Protein AF-A0A0W0XYX7-F1 (afdb_monomer_lite)

pLDDT: mean 77.09, std 15.5, range [32.34, 92.25]

Foldseek 3Di:
DVVVVVVVVVVVVVPPPQPFAWAWEQFPVRDTDTDGQWDQDPNDIFGKWKWDDDPPDPDIDTDTRHQVVQVPDDVVQQPDDWIFIDGVPGTQQLFIWHWADDPVDPTIHIYTYCVPSNPQRPRQPPVRDDPPNPPPPDD

Structure (mmCIF, N/CA/C/O backbone):
data_AF-A0A0W0XYX7-F1
#
_entry.id   AF-A0A0W0XYX7-F1
#
loop_
_atom_site.group_PDB
_atom_site.id
_atom_site.type_symbol
_atom_site.label_atom_id
_atom_site.label_alt_id
_atom_site.label_comp_id
_atom_site.label_asym_id
_atom_site.label_entity_id
_atom_site.label_seq_id
_atom_site.pdbx_PDB_ins_code
_atom_site.Cartn_x
_atom_site.Cartn_y
_atom_site.Cartn_z
_atom_site.occupancy
_atom_site.B_iso_or_equiv
_atom_site.auth_seq_id
_atom_site.auth_comp_id
_atom_site.auth_asym_id
_atom_site.auth_atom_id
_atom_site.pdbx_PDB_model_num
ATOM 1 N N . MET A 1 1 ? -18.187 43.698 14.132 1.00 56.03 1 MET A N 1
ATOM 2 C CA . MET A 1 1 ? -18.764 42.413 13.665 1.00 56.03 1 MET A CA 1
ATOM 3 C C . MET A 1 1 ? -18.082 41.831 12.417 1.00 56.03 1 MET A C 1
ATOM 5 O O . MET A 1 1 ? -17.767 40.653 12.447 1.00 56.03 1 MET A O 1
ATOM 9 N N . LYS A 1 2 ? -17.746 42.607 11.368 1.00 55.03 2 LYS A N 1
ATOM 10 C CA . LYS A 1 2 ? -17.086 42.086 10.140 1.00 55.03 2 LYS A CA 1
ATOM 11 C C . LYS A 1 2 ? -15.726 41.379 10.335 1.00 55.03 2 LYS A C 1
ATOM 13 O O . LYS A 1 2 ? -15.426 40.455 9.595 1.00 55.03 2 LYS A O 1
ATOM 18 N N . ARG A 1 3 ? -14.908 41.776 11.322 1.00 56.88 3 ARG A N 1
ATOM 19 C CA . ARG A 1 3 ? -13.549 41.218 11.522 1.00 56.88 3 ARG A CA 1
ATOM 20 C C . ARG A 1 3 ? -13.519 39.805 12.127 1.00 56.88 3 ARG A C 1
ATOM 22 O O . ARG A 1 3 ? -12.585 39.065 11.856 1.00 56.88 3 ARG A O 1
ATOM 29 N N . ILE A 1 4 ? -14.545 39.417 12.890 1.00 61.31 4 ILE A N 1
ATOM 30 C CA . ILE A 1 4 ? -14.634 38.082 13.516 1.00 61.31 4 ILE A CA 1
ATOM 31 C C . ILE A 1 4 ? -14.942 37.015 12.457 1.00 61.31 4 ILE A C 1
ATOM 33 O O . ILE A 1 4 ? -14.367 35.933 12.476 1.00 61.31 4 ILE A O 1
ATOM 37 N N . PHE A 1 5 ? -15.784 37.358 11.477 1.00 58.81 5 PHE A N 1
ATOM 38 C CA . PHE A 1 5 ? -16.151 36.456 10.384 1.00 58.81 5 PHE A CA 1
ATOM 39 C C . PHE A 1 5 ? -14.948 36.061 9.517 1.00 58.81 5 PHE A C 1
ATOM 41 O O . PHE A 1 5 ? -14.826 34.908 9.122 1.00 58.81 5 PHE A O 1
ATOM 48 N N . VAL A 1 6 ? -14.022 36.995 9.276 1.00 64.25 6 VAL A N 1
ATOM 49 C CA . VAL A 1 6 ? -12.806 36.733 8.487 1.00 64.25 6 VAL A CA 1
ATOM 50 C C . VAL A 1 6 ? -11.886 35.738 9.201 1.00 64.25 6 VAL A C 1
ATOM 52 O O . VAL A 1 6 ? -11.350 34.840 8.563 1.00 64.25 6 VAL A O 1
ATOM 55 N N . PHE A 1 7 ? -11.755 35.836 10.527 1.00 58.03 7 PHE A N 1
ATOM 56 C CA . PHE A 1 7 ? -10.916 34.922 11.310 1.00 58.03 7 PHE A CA 1
ATOM 57 C C . PHE A 1 7 ? -11.454 33.484 11.313 1.00 58.03 7 PHE A C 1
ATOM 59 O O . PHE A 1 7 ? -10.682 32.534 11.204 1.00 58.03 7 PHE A O 1
ATOM 66 N N . ILE A 1 8 ? -12.779 33.323 11.377 1.00 63.84 8 ILE A N 1
ATOM 67 C CA . ILE A 1 8 ? -13.436 32.008 11.343 1.00 63.84 8 ILE A CA 1
ATOM 68 C C . ILE A 1 8 ? -13.254 31.343 9.968 1.00 63.84 8 ILE A C 1
ATOM 70 O O . ILE A 1 8 ? -12.924 30.161 9.902 1.00 63.84 8 ILE A O 1
ATOM 74 N N . VAL A 1 9 ? -13.392 32.097 8.871 1.00 62.22 9 VAL A N 1
ATOM 75 C CA . VAL A 1 9 ? -13.204 31.570 7.505 1.00 62.22 9 VAL A CA 1
ATOM 76 C C . VAL A 1 9 ? -11.744 31.172 7.243 1.00 62.22 9 VAL A C 1
ATOM 78 O O . VAL A 1 9 ? -11.496 30.135 6.630 1.00 62.22 9 VAL A O 1
ATOM 81 N N . VAL A 1 10 ? -10.772 31.934 7.756 1.00 62.72 10 VAL A N 1
ATOM 82 C CA . VAL A 1 10 ? -9.344 31.590 7.627 1.00 62.72 10 VAL A CA 1
ATOM 83 C C . VAL A 1 10 ? -9.000 30.328 8.425 1.00 62.72 10 VAL A C 1
ATOM 85 O O . VAL A 1 10 ? -8.321 29.451 7.895 1.00 62.72 10 VAL A O 1
ATOM 88 N N . LEU A 1 11 ? -9.533 30.162 9.640 1.00 60.41 11 LEU A N 1
ATOM 89 C CA . LEU A 1 11 ? -9.343 28.933 10.424 1.00 60.41 11 LEU A CA 1
ATOM 90 C C . LEU A 1 11 ? -9.980 27.695 9.763 1.00 60.41 11 LEU A C 1
ATOM 92 O O . LEU A 1 11 ? -9.419 26.605 9.848 1.00 60.41 11 LEU A O 1
ATOM 96 N N . LEU A 1 12 ? -11.105 27.856 9.058 1.00 58.12 12 LEU A N 1
ATOM 97 C CA . LEU A 1 12 ? -11.767 26.772 8.317 1.00 58.12 12 LEU A CA 1
ATOM 98 C C . LEU A 1 12 ? -11.031 26.376 7.025 1.00 58.12 12 LEU A C 1
ATOM 100 O O . LEU A 1 12 ? -11.082 25.213 6.628 1.00 58.12 12 LEU A O 1
ATOM 104 N N . SER A 1 13 ? -10.307 27.304 6.388 1.00 57.38 13 SER A N 1
ATOM 105 C CA . SER A 1 13 ? -9.528 27.012 5.170 1.00 57.38 13 SER A CA 1
ATOM 106 C C . SER A 1 13 ? -8.314 26.099 5.405 1.00 57.38 13 SER A C 1
ATOM 108 O O . SER A 1 13 ? -7.839 25.454 4.475 1.00 57.38 13 SER A O 1
ATOM 110 N N . GLY A 1 14 ? -7.847 25.976 6.653 1.00 51.72 14 GLY A N 1
ATOM 111 C CA . GLY A 1 14 ? -6.757 25.066 7.024 1.00 51.72 14 GLY A CA 1
ATOM 112 C C . GLY A 1 14 ? -7.157 23.588 7.117 1.00 51.72 14 GLY A C 1
ATOM 113 O O . GLY A 1 14 ? -6.286 22.737 7.279 1.00 51.72 14 GLY A O 1
ATOM 114 N N . ILE A 1 15 ? -8.453 23.261 7.032 1.00 53.56 15 ILE A N 1
ATOM 115 C CA . ILE A 1 15 ? -8.975 21.914 7.334 1.00 53.56 15 ILE A CA 1
ATOM 116 C C . ILE A 1 15 ? -9.140 21.050 6.066 1.00 53.56 15 ILE A C 1
ATOM 118 O O . ILE A 1 15 ? -9.385 19.850 6.159 1.00 53.56 15 ILE A O 1
ATOM 122 N N . THR A 1 16 ? -8.977 21.604 4.860 1.00 45.38 16 THR A N 1
ATOM 123 C CA . THR A 1 16 ? -9.350 20.895 3.617 1.00 45.38 16 THR A CA 1
ATOM 124 C C . THR A 1 16 ? -8.207 20.232 2.854 1.00 45.38 16 THR A C 1
ATOM 126 O O . THR A 1 16 ? -8.450 19.638 1.807 1.00 45.38 16 THR A O 1
ATOM 129 N N . HIS A 1 17 ? -6.980 20.228 3.375 1.00 43.06 17 HIS A N 1
ATOM 130 C CA . HIS A 1 17 ? -5.919 19.388 2.816 1.00 43.06 17 HIS A CA 1
ATOM 131 C C . HIS A 1 17 ? -5.841 18.067 3.577 1.00 43.06 17 HIS A C 1
ATOM 133 O O . HIS A 1 17 ? -4.925 17.818 4.360 1.00 43.06 17 HIS A O 1
ATOM 139 N N . ALA A 1 18 ? -6.828 17.200 3.338 1.00 47.28 18 ALA A N 1
ATOM 140 C CA . ALA A 1 18 ? -6.670 15.786 3.636 1.00 47.28 18 ALA A CA 1
ATOM 141 C C . ALA A 1 18 ? -5.480 15.285 2.806 1.00 47.28 18 ALA A C 1
ATOM 143 O O . ALA A 1 18 ? -5.592 15.135 1.592 1.00 47.28 18 ALA A O 1
ATOM 144 N N . GLN A 1 19 ? -4.321 15.099 3.445 1.00 52.62 19 GLN A N 1
ATOM 145 C CA . GLN A 1 19 ? -3.179 14.422 2.834 1.00 52.62 19 GLN A CA 1
ATOM 146 C C . GLN A 1 19 ? -3.683 13.089 2.278 1.00 52.62 19 GLN A C 1
ATOM 148 O O . GLN A 1 19 ? -4.039 12.191 3.048 1.00 52.62 19 GLN A O 1
ATOM 153 N N . GLN A 1 20 ? -3.761 12.991 0.950 1.00 60.44 20 GLN A N 1
ATOM 154 C CA . GLN A 1 20 ? -4.092 11.747 0.276 1.00 60.44 20 GLN A CA 1
ATOM 155 C C . GLN A 1 20 ? -3.022 10.731 0.659 1.00 60.44 20 GLN A C 1
ATOM 157 O O . GLN A 1 20 ? -1.817 10.990 0.590 1.00 60.44 20 GLN A O 1
ATOM 162 N N . PHE A 1 21 ? -3.479 9.612 1.212 1.00 70.88 21 PHE A N 1
ATOM 163 C CA . P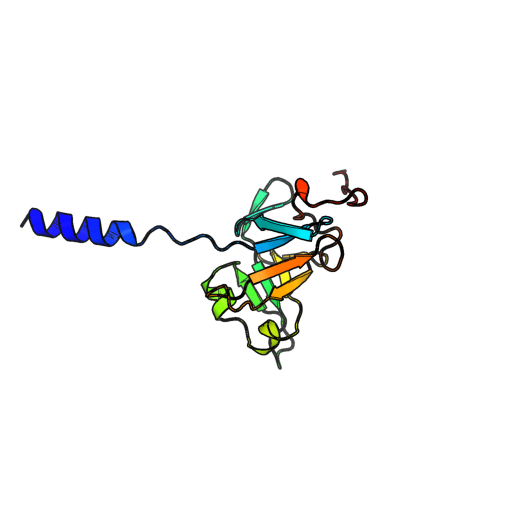HE A 1 21 ? -2.586 8.556 1.642 1.00 70.88 21 PHE A CA 1
ATOM 164 C C . PHE A 1 21 ? -2.072 7.820 0.406 1.00 70.88 21 PHE A C 1
ATOM 166 O O . PHE A 1 21 ? -2.850 7.529 -0.501 1.00 70.88 21 PHE A O 1
ATOM 173 N N . LYS A 1 22 ? -0.779 7.486 0.396 1.00 80.62 22 LYS A N 1
ATOM 174 C CA . LYS A 1 22 ? -0.139 6.808 -0.731 1.00 80.62 22 LYS A CA 1
ATOM 175 C C . LYS A 1 22 ? 0.183 5.359 -0.411 1.00 80.62 22 LYS A C 1
ATOM 177 O O . LYS A 1 22 ? 0.723 5.064 0.656 1.00 80.62 22 LYS A O 1
ATOM 182 N N . ILE A 1 23 ? -0.099 4.469 -1.352 1.00 87.62 23 ILE A N 1
ATOM 183 C CA . ILE A 1 23 ? 0.436 3.104 -1.338 1.00 87.62 23 ILE A CA 1
ATOM 184 C C . ILE A 1 23 ? 1.785 3.082 -2.047 1.00 87.62 23 ILE A C 1
ATOM 186 O O . ILE A 1 23 ? 2.026 3.881 -2.948 1.00 87.62 23 ILE A O 1
ATOM 190 N N . PHE A 1 24 ? 2.668 2.175 -1.640 1.00 89.94 24 PHE A N 1
ATOM 191 C CA . PHE A 1 24 ? 4.013 2.091 -2.193 1.00 89.94 24 PHE A CA 1
ATOM 192 C C . PHE A 1 24 ? 4.193 0.807 -2.990 1.00 89.94 24 PHE A C 1
ATOM 194 O O . PHE A 1 24 ? 3.769 -0.263 -2.558 1.00 89.94 24 PHE A O 1
ATOM 201 N N . TRP A 1 25 ? 4.888 0.910 -4.110 1.00 91.25 25 TRP A N 1
ATOM 202 C CA . TRP A 1 25 ? 5.307 -0.202 -4.943 1.00 91.25 25 TRP A CA 1
ATOM 203 C C . TRP A 1 25 ? 6.808 -0.333 -4.846 1.00 91.25 25 TRP A C 1
ATOM 205 O O . TRP A 1 25 ? 7.524 0.631 -5.084 1.00 91.25 25 TRP A O 1
ATOM 215 N N . ARG A 1 26 ? 7.288 -1.513 -4.471 1.00 92.25 26 ARG A N 1
ATOM 216 C CA . ARG A 1 26 ? 8.694 -1.863 -4.614 1.00 92.25 26 ARG A CA 1
ATOM 217 C C . ARG A 1 26 ? 8.894 -2.406 -6.020 1.00 92.25 26 ARG A C 1
ATOM 219 O O . ARG A 1 26 ? 8.330 -3.442 -6.369 1.00 92.25 26 ARG A O 1
ATOM 226 N N . CYS A 1 27 ? 9.661 -1.665 -6.798 1.00 89.31 27 CYS A N 1
ATOM 227 C CA . CYS A 1 27 ? 9.882 -1.902 -8.217 1.00 89.31 27 CYS A CA 1
ATOM 228 C C . CYS A 1 27 ? 11.039 -2.894 -8.413 1.00 89.31 27 CYS A C 1
ATOM 230 O O . CYS A 1 27 ? 11.716 -3.263 -7.447 1.00 89.31 27 CYS A O 1
ATOM 232 N N . ALA A 1 28 ? 11.248 -3.377 -9.641 1.00 84.19 28 ALA A N 1
ATOM 233 C CA . ALA A 1 28 ? 12.242 -4.423 -9.920 1.00 84.19 28 ALA A CA 1
ATOM 234 C C . ALA A 1 28 ? 13.687 -4.013 -9.556 1.00 84.19 28 ALA A C 1
ATOM 236 O O . ALA A 1 28 ? 14.468 -4.826 -9.068 1.00 84.19 28 ALA A O 1
ATOM 237 N N . ASP A 1 29 ? 14.017 -2.736 -9.724 1.00 85.19 29 ASP A N 1
ATOM 238 C CA . ASP A 1 29 ? 15.273 -2.083 -9.318 1.00 85.19 29 ASP A CA 1
ATOM 239 C C . ASP A 1 29 ? 15.289 -1.653 -7.833 1.00 85.19 29 ASP A C 1
ATOM 241 O O . ASP A 1 29 ? 16.196 -0.958 -7.377 1.00 85.19 29 ASP A O 1
ATOM 245 N N . THR A 1 30 ? 14.296 -2.093 -7.060 1.00 86.81 30 THR A N 1
ATOM 246 C CA . THR A 1 30 ? 14.117 -1.894 -5.616 1.00 86.81 30 THR A CA 1
ATOM 247 C C . THR A 1 30 ? 13.702 -0.497 -5.147 1.00 86.81 30 THR A C 1
ATOM 249 O O . THR A 1 30 ? 13.484 -0.331 -3.938 1.00 86.81 30 THR A O 1
ATOM 252 N N . HIS A 1 31 ? 13.517 0.485 -6.042 1.00 89.81 31 HIS A N 1
ATOM 253 C CA . HIS A 1 31 ? 12.983 1.788 -5.632 1.00 89.81 31 HIS A CA 1
ATOM 254 C C . HIS A 1 31 ? 11.526 1.675 -5.155 1.00 89.81 31 HIS A C 1
ATOM 256 O O . HIS A 1 31 ? 10.831 0.693 -5.430 1.00 89.81 31 HIS A O 1
ATOM 262 N N . LEU A 1 32 ? 11.084 2.669 -4.379 1.00 88.81 32 LEU A N 1
ATOM 263 C CA . LEU A 1 32 ? 9.704 2.771 -3.915 1.00 88.81 32 LEU A CA 1
ATOM 264 C C . LEU A 1 32 ? 8.962 3.836 -4.714 1.00 88.81 32 LEU A C 1
ATOM 266 O O . LEU A 1 32 ? 9.239 5.022 -4.547 1.00 88.81 32 LEU A O 1
ATOM 270 N N . GLU A 1 33 ? 7.983 3.408 -5.499 1.00 87.81 33 GLU A N 1
ATOM 271 C CA . GLU A 1 33 ? 7.079 4.290 -6.227 1.00 87.81 33 GLU A CA 1
ATOM 272 C C . GLU A 1 33 ? 5.788 4.479 -5.430 1.00 87.81 33 GLU A C 1
ATOM 274 O O . GLU A 1 33 ? 5.190 3.514 -4.953 1.00 87.81 33 GLU A O 1
ATOM 279 N N . ALA A 1 34 ? 5.352 5.722 -5.243 1.00 85.88 34 ALA A N 1
ATOM 280 C CA . ALA A 1 34 ? 4.158 6.031 -4.464 1.00 85.88 34 ALA A CA 1
ATOM 281 C C . ALA A 1 34 ? 2.975 6.343 -5.387 1.00 85.88 34 ALA A C 1
ATOM 283 O O . ALA A 1 34 ? 3.045 7.291 -6.166 1.00 85.88 34 ALA A O 1
ATOM 284 N N . ILE A 1 35 ? 1.870 5.609 -5.248 1.00 80.81 35 ILE A N 1
ATOM 285 C CA . ILE A 1 35 ? 0.617 5.885 -5.966 1.00 80.81 35 ILE A CA 1
ATOM 286 C C . ILE A 1 35 ? -0.420 6.450 -5.003 1.00 80.81 35 ILE A C 1
ATOM 288 O O . ILE A 1 35 ? -0.456 6.094 -3.823 1.00 80.81 35 ILE A O 1
ATOM 292 N N . GLU A 1 36 ? -1.272 7.323 -5.527 1.00 82.69 36 GLU A N 1
ATOM 293 C CA . GLU A 1 36 ? -2.435 7.846 -4.821 1.00 82.69 36 GLU A CA 1
ATOM 294 C C . GLU A 1 36 ? -3.429 6.734 -4.441 1.00 82.69 36 GLU A C 1
ATOM 296 O O . GLU A 1 36 ? -3.403 5.617 -4.960 1.00 82.69 36 GLU A O 1
ATOM 301 N N . SER A 1 37 ? -4.356 7.054 -3.538 1.00 80.94 37 SER A N 1
ATOM 302 C CA . SER A 1 37 ? -5.421 6.153 -3.071 1.00 80.94 37 SER A CA 1
ATOM 303 C C . SER A 1 37 ? -6.486 5.817 -4.129 1.00 80.94 37 SER A C 1
ATOM 305 O O . SER A 1 37 ? -7.507 5.212 -3.804 1.00 80.94 37 SER A O 1
ATOM 307 N N . GLN A 1 38 ? -6.276 6.228 -5.378 1.00 85.00 38 GLN A N 1
ATOM 308 C CA . GLN A 1 38 ? -7.133 5.958 -6.526 1.00 85.00 38 GLN A CA 1
ATOM 309 C C . GLN A 1 38 ? -6.268 5.469 -7.684 1.00 85.00 38 GLN A C 1
ATOM 311 O O . GLN A 1 38 ? -5.160 5.968 -7.885 1.00 85.00 38 GLN A O 1
ATOM 316 N N . ALA A 1 39 ? -6.786 4.534 -8.474 1.00 84.31 39 ALA A N 1
ATOM 317 C CA . ALA A 1 39 ? -6.117 4.079 -9.686 1.00 84.31 39 ALA A CA 1
ATOM 318 C C . ALA A 1 39 ? -7.111 3.884 -10.830 1.00 84.31 39 ALA A C 1
ATOM 320 O O . ALA A 1 39 ? -8.299 3.644 -10.609 1.00 84.31 39 ALA A O 1
ATOM 321 N N . SER A 1 40 ? -6.617 4.006 -12.061 1.00 83.12 40 SER A N 1
ATOM 322 C CA . SER A 1 40 ? -7.399 3.670 -13.247 1.00 83.12 40 SER A CA 1
ATOM 323 C C . SER A 1 40 ? -7.351 2.162 -13.466 1.00 83.12 40 SER A C 1
ATOM 325 O O . SER A 1 40 ? -6.273 1.610 -13.674 1.00 83.12 40 SER A O 1
ATOM 327 N N . LEU A 1 41 ? -8.511 1.512 -13.423 1.00 81.94 41 LEU A N 1
ATOM 328 C CA . LEU A 1 41 ? -8.683 0.102 -13.760 1.00 81.94 41 LEU A CA 1
ATOM 329 C C . LEU A 1 41 ? -9.696 0.026 -14.906 1.00 81.94 41 LEU A C 1
ATOM 331 O O . LEU A 1 41 ? -10.783 0.596 -14.796 1.00 81.94 41 LEU A O 1
ATOM 335 N N . ASN A 1 42 ? -9.334 -0.616 -16.020 1.00 81.88 42 ASN A N 1
ATOM 336 C CA . ASN A 1 42 ? -10.176 -0.723 -17.223 1.00 81.88 42 ASN A CA 1
ATOM 337 C C . ASN A 1 42 ? -10.713 0.643 -17.707 1.00 81.88 42 ASN A C 1
ATOM 339 O O . ASN A 1 42 ? -11.893 0.802 -18.012 1.00 81.88 42 ASN A O 1
ATOM 343 N N . GLY A 1 43 ? -9.855 1.672 -17.693 1.00 81.50 43 GLY A N 1
ATOM 344 C CA . GLY A 1 43 ? -10.202 3.035 -18.116 1.00 81.50 43 GLY A CA 1
ATOM 345 C C . GLY A 1 43 ? -11.035 3.846 -17.114 1.00 81.50 43 GLY A C 1
ATOM 346 O O . GLY A 1 43 ? -11.381 4.992 -17.406 1.00 81.50 43 GLY A O 1
ATOM 347 N N . LYS A 1 44 ? -11.342 3.299 -15.931 1.00 84.81 44 LYS A N 1
ATOM 348 C CA . LYS A 1 44 ? -12.140 3.971 -14.901 1.00 84.81 44 LYS A CA 1
ATOM 349 C C . LYS A 1 44 ? -11.318 4.256 -13.648 1.00 84.81 44 LYS A C 1
ATOM 351 O O . LYS A 1 44 ? -10.796 3.343 -13.010 1.00 84.81 44 LYS A O 1
ATOM 356 N N . LEU A 1 45 ? -11.285 5.526 -13.241 1.00 87.31 45 LEU A N 1
ATOM 357 C CA . LEU A 1 45 ? -10.712 5.926 -11.958 1.00 87.31 45 LEU A CA 1
ATOM 358 C C . LEU A 1 45 ? -11.558 5.354 -10.812 1.00 87.31 45 LEU A C 1
ATOM 360 O O . LEU A 1 45 ? -12.757 5.628 -10.721 1.00 87.31 45 LEU A O 1
ATOM 364 N N . SER A 1 46 ? -10.929 4.551 -9.960 1.00 88.06 46 SER A N 1
ATOM 365 C CA . SER A 1 46 ? -11.580 3.827 -8.869 1.00 88.06 46 SER A CA 1
ATOM 366 C C . SER A 1 46 ? -10.836 4.041 -7.556 1.00 88.06 46 SER A C 1
ATOM 368 O O . SER A 1 46 ? -9.605 4.068 -7.527 1.00 88.06 46 SER A O 1
ATOM 370 N N . ASP A 1 47 ? -11.591 4.165 -6.464 1.00 89.81 47 ASP A N 1
ATOM 371 C CA . ASP A 1 47 ? -11.031 4.203 -5.114 1.00 89.81 47 ASP A CA 1
ATOM 372 C C . ASP A 1 47 ? -10.433 2.845 -4.750 1.00 89.81 47 ASP A C 1
ATOM 374 O O . ASP A 1 47 ? -11.074 1.803 -4.932 1.00 89.81 47 ASP A O 1
ATOM 378 N N . LEU A 1 48 ? -9.222 2.868 -4.198 1.00 90.19 48 LEU A N 1
ATOM 379 C CA . LEU A 1 48 ? -8.531 1.669 -3.751 1.00 90.19 48 LEU A CA 1
ATOM 380 C C . LEU A 1 48 ? -8.955 1.288 -2.336 1.00 90.19 48 LEU A C 1
ATOM 382 O O . LEU A 1 48 ? -9.147 2.138 -1.462 1.00 90.19 48 LEU A O 1
ATOM 386 N N . TYR A 1 49 ? -9.049 -0.015 -2.105 1.00 92.06 49 TYR A N 1
ATOM 387 C CA . TYR A 1 49 ? -9.374 -0.615 -0.818 1.00 92.06 49 TYR A CA 1
ATOM 388 C C . TYR A 1 49 ? -8.269 -1.584 -0.405 1.00 92.06 49 TYR A C 1
ATOM 390 O O . TYR A 1 49 ? -7.704 -2.287 -1.242 1.00 92.06 49 TYR A O 1
ATOM 398 N N . ILE A 1 50 ? -7.978 -1.631 0.893 1.00 90.62 50 ILE A N 1
ATOM 399 C CA . ILE A 1 50 ? -7.178 -2.685 1.511 1.00 90.62 50 ILE A CA 1
ATOM 400 C C . ILE A 1 50 ? -8.109 -3.757 2.069 1.00 90.62 50 ILE A C 1
ATOM 402 O O . ILE A 1 50 ? -9.089 -3.468 2.761 1.00 90.62 50 ILE A O 1
ATOM 406 N N . ASN A 1 51 ? -7.772 -5.002 1.762 1.00 90.81 51 ASN A N 1
ATOM 407 C CA . ASN A 1 51 ? -8.509 -6.184 2.168 1.00 90.81 51 ASN A CA 1
ATOM 408 C C . ASN A 1 51 ? -7.627 -7.042 3.060 1.00 90.81 51 ASN A C 1
ATOM 410 O O . ASN A 1 51 ? -6.493 -7.354 2.697 1.00 90.81 51 ASN A O 1
ATOM 414 N N . TYR A 1 52 ? -8.136 -7.426 4.223 1.00 87.69 52 TYR A N 1
ATOM 415 C CA . TYR A 1 52 ? -7.392 -8.245 5.176 1.00 87.69 52 TYR A CA 1
ATOM 416 C C . TYR A 1 52 ? -8.341 -9.108 6.005 1.00 87.69 52 TYR A C 1
ATOM 418 O O . TYR A 1 52 ? -9.488 -8.735 6.248 1.00 87.69 52 TYR A O 1
ATOM 426 N N . ALA A 1 53 ? -7.857 -10.258 6.464 1.00 84.38 53 ALA A N 1
ATOM 427 C CA . ALA A 1 53 ? -8.567 -11.081 7.435 1.00 84.38 53 ALA A CA 1
ATOM 428 C C . ALA A 1 53 ? -8.159 -10.635 8.851 1.00 84.38 53 ALA A C 1
ATOM 430 O O . ALA A 1 53 ? -6.983 -10.756 9.206 1.00 84.38 53 ALA A O 1
ATOM 431 N N . PRO A 1 54 ? -9.070 -10.071 9.666 1.00 78.50 54 PRO A N 1
ATOM 432 C CA . PRO A 1 54 ? -8.750 -9.754 11.047 1.00 78.50 54 PRO A CA 1
ATOM 433 C C . PRO A 1 54 ? -8.643 -11.046 11.882 1.00 78.50 54 PRO A C 1
ATOM 435 O O . PRO A 1 54 ? -9.296 -12.048 11.571 1.00 78.50 54 PRO A O 1
ATOM 438 N N . PRO A 1 55 ? -7.859 -11.035 12.971 1.00 77.25 55 PRO A N 1
ATOM 439 C CA . PRO A 1 55 ? -7.705 -12.196 13.843 1.00 77.25 55 PRO A CA 1
ATOM 440 C C . PRO A 1 55 ? -9.045 -12.672 14.398 1.00 77.25 55 PRO A C 1
ATOM 442 O O . PRO A 1 55 ? -9.862 -11.871 14.848 1.00 77.25 55 PRO A O 1
ATOM 445 N N . GLY A 1 56 ? -9.265 -13.987 14.391 1.00 75.88 56 GLY A N 1
ATOM 446 C CA . GLY A 1 56 ? -10.462 -14.599 14.974 1.00 75.88 56 GLY A CA 1
ATOM 447 C C . GLY A 1 56 ? -11.754 -14.411 14.170 1.00 75.88 56 GLY A C 1
ATOM 448 O O . GLY A 1 56 ? -12.792 -14.920 14.590 1.00 75.88 56 GLY A O 1
ATOM 449 N N . ASN A 1 57 ? -11.717 -13.741 13.014 1.00 71.56 57 ASN A N 1
ATOM 450 C CA . ASN A 1 57 ? -12.865 -13.619 12.118 1.00 71.56 57 ASN A CA 1
ATOM 451 C C . ASN A 1 57 ? -12.726 -14.569 10.919 1.00 71.56 57 ASN A C 1
ATOM 453 O O . ASN A 1 57 ? -11.631 -14.786 10.406 1.00 71.56 57 ASN A O 1
ATOM 457 N N . LYS A 1 58 ? -13.853 -15.114 10.451 1.00 71.75 58 LYS A N 1
ATOM 458 C CA . LYS A 1 58 ? -13.924 -15.912 9.215 1.00 71.75 58 LYS A CA 1
ATOM 459 C C . LYS A 1 58 ? -14.157 -15.056 7.962 1.00 71.75 58 LYS A C 1
ATOM 461 O O . LYS A 1 58 ? -14.109 -15.585 6.857 1.00 71.75 58 LYS A O 1
ATOM 466 N N . GLY A 1 59 ? -14.454 -13.767 8.130 1.00 78.19 59 GLY A N 1
ATOM 467 C CA . GLY A 1 59 ? -14.682 -12.816 7.045 1.00 78.19 59 GLY A CA 1
ATOM 468 C C . GLY A 1 59 ? -13.480 -11.912 6.779 1.00 78.19 59 GLY A C 1
ATOM 469 O O . GLY A 1 59 ? -12.634 -11.703 7.645 1.00 78.19 59 GLY A O 1
ATOM 470 N N . PHE A 1 60 ? -13.442 -11.342 5.577 1.00 82.00 60 PHE A N 1
ATOM 471 C CA . PHE A 1 60 ? -12.484 -10.306 5.204 1.00 82.00 60 PHE A CA 1
ATOM 472 C C . PHE A 1 60 ? -13.063 -8.923 5.489 1.00 82.00 60 PHE A C 1
ATOM 474 O O . PHE A 1 60 ? -14.237 -8.657 5.223 1.00 82.00 60 PHE A O 1
ATOM 481 N N . ASN A 1 61 ? -12.216 -8.033 5.991 1.00 87.50 61 ASN A N 1
ATOM 482 C CA . ASN A 1 61 ? -12.519 -6.619 6.110 1.00 87.50 61 ASN A CA 1
ATOM 483 C C . ASN A 1 61 ? -12.096 -5.888 4.841 1.00 87.50 61 ASN A C 1
ATOM 485 O O . ASN A 1 61 ? -11.019 -6.144 4.308 1.00 87.50 61 ASN A O 1
ATOM 489 N N . PHE A 1 62 ? -12.924 -4.932 4.430 1.00 88.12 62 PHE A N 1
ATOM 490 C CA . PHE A 1 62 ? -12.660 -4.010 3.333 1.00 88.12 62 PHE A CA 1
ATOM 491 C C . PHE A 1 62 ? -12.599 -2.603 3.911 1.00 88.12 62 PHE A C 1
ATOM 493 O O . PHE A 1 62 ? -13.583 -2.130 4.488 1.00 88.12 62 PHE A O 1
ATOM 500 N N . SER A 1 63 ? -11.480 -1.908 3.748 1.00 89.06 63 SER A N 1
ATOM 501 C CA . SER A 1 63 ? -11.385 -0.501 4.136 1.00 89.06 63 SER A CA 1
ATOM 502 C C . SER A 1 63 ? -10.754 0.337 3.029 1.00 89.06 63 SER A C 1
ATOM 504 O O . SER A 1 63 ? -9.875 -0.149 2.320 1.00 89.06 63 SER A O 1
ATOM 506 N N . PRO A 1 64 ? -11.210 1.585 2.825 1.00 89.50 64 PRO A N 1
ATOM 507 C CA . PRO A 1 64 ? -10.617 2.457 1.820 1.00 89.50 64 PRO A CA 1
ATOM 508 C C . PRO A 1 64 ? -9.151 2.739 2.163 1.00 89.50 64 PRO A C 1
ATOM 510 O O . PRO A 1 64 ? -8.790 2.862 3.337 1.00 89.50 64 PRO A O 1
ATOM 513 N N . VAL A 1 65 ? -8.301 2.891 1.149 1.00 87.56 65 VAL A N 1
ATOM 514 C CA . VAL A 1 65 ? -6.914 3.330 1.336 1.00 87.56 65 VAL A CA 1
ATOM 515 C C . VAL A 1 65 ? -6.929 4.749 1.902 1.00 87.56 65 VAL A C 1
ATOM 517 O O . VAL A 1 65 ? -7.168 5.731 1.205 1.00 87.56 65 VAL A O 1
ATOM 520 N N . SER A 1 66 ? -6.692 4.858 3.205 1.00 85.19 66 SER A N 1
ATOM 521 C CA . SER A 1 66 ? -6.663 6.126 3.919 1.00 85.19 66 SER A CA 1
ATOM 522 C C . SER A 1 66 ? -5.747 6.032 5.132 1.00 85.19 66 SER A C 1
ATOM 524 O O . SER A 1 66 ? -5.512 4.950 5.678 1.00 85.19 66 SER A O 1
ATOM 526 N N . LYS A 1 67 ? -5.274 7.187 5.614 1.00 80.50 67 LYS A N 1
ATOM 527 C CA . LYS A 1 67 ? -4.489 7.259 6.853 1.00 80.50 67 LYS A CA 1
ATOM 528 C C . LYS A 1 67 ? -5.240 6.633 8.032 1.00 80.50 67 LYS A C 1
ATOM 530 O O . LYS A 1 67 ? -4.642 5.900 8.811 1.00 80.50 67 LYS A O 1
ATOM 535 N N . LYS A 1 68 ? -6.546 6.904 8.142 1.00 84.44 68 LYS A N 1
ATOM 536 C CA . LYS A 1 68 ? -7.403 6.368 9.207 1.00 84.44 68 LYS A CA 1
ATOM 537 C C . LYS A 1 68 ? -7.412 4.839 9.181 1.00 84.44 68 LYS A C 1
ATOM 539 O O . LYS A 1 68 ? -7.081 4.212 10.180 1.00 84.44 68 LYS A O 1
ATOM 544 N N . SER A 1 69 ? -7.697 4.255 8.020 1.00 85.06 69 SER A N 1
ATOM 545 C CA . SER A 1 69 ? -7.812 2.803 7.854 1.00 85.06 69 SER A CA 1
ATOM 546 C C . SER A 1 69 ? -6.522 2.044 8.163 1.00 85.06 69 SER A C 1
ATOM 548 O O . SER A 1 69 ? -6.590 0.886 8.555 1.00 85.06 69 SER A O 1
ATOM 550 N N . LEU A 1 70 ? -5.362 2.688 8.017 1.00 81.12 70 LEU A N 1
ATOM 551 C CA . LEU A 1 70 ? -4.065 2.087 8.330 1.00 81.12 70 LEU A CA 1
ATOM 552 C C . LEU A 1 70 ? -3.671 2.177 9.796 1.00 81.12 70 LEU A C 1
ATOM 554 O O . LEU A 1 70 ? -3.075 1.241 10.322 1.00 81.12 70 LEU A O 1
ATOM 558 N N . VAL A 1 71 ? -4.014 3.281 10.458 1.00 83.12 71 VAL A N 1
ATOM 559 C CA . VAL A 1 71 ? -3.845 3.411 11.913 1.00 83.12 71 VAL A CA 1
ATOM 560 C C . VAL A 1 71 ? -4.768 2.437 12.652 1.00 83.12 71 VAL A C 1
ATOM 562 O O . VAL A 1 71 ? -4.409 1.935 13.711 1.00 83.12 71 VAL A O 1
ATOM 565 N N . GLU A 1 72 ? -5.933 2.143 12.074 1.00 86.06 72 GLU A N 1
ATOM 566 C CA . GLU A 1 72 ? -6.933 1.221 12.621 1.00 86.06 72 GLU A CA 1
ATOM 567 C C . GLU A 1 72 ? -6.698 -0.251 12.230 1.00 86.06 72 GLU A C 1
ATOM 569 O O . GLU A 1 72 ? -7.516 -1.106 12.576 1.00 86.06 72 GLU A O 1
ATOM 574 N N . LEU A 1 73 ? -5.605 -0.581 11.524 1.00 86.31 73 LEU A N 1
ATOM 575 C CA . LEU A 1 73 ? -5.297 -1.980 11.220 1.00 86.31 73 LEU A CA 1
ATOM 576 C C . LEU A 1 73 ? -5.058 -2.785 12.510 1.00 86.31 73 LEU A C 1
ATOM 578 O O . LEU A 1 73 ? -4.341 -2.317 13.400 1.00 86.31 73 LEU A O 1
ATOM 582 N N . PRO A 1 74 ? -5.580 -4.024 12.602 1.00 85.69 74 PRO A N 1
ATOM 583 C CA . PRO A 1 74 ? -5.258 -4.918 13.709 1.00 85.69 74 PRO A CA 1
ATOM 584 C C . PRO A 1 74 ? -3.745 -5.125 13.821 1.00 85.69 74 PRO A C 1
ATOM 586 O O . PRO A 1 74 ? -3.047 -5.252 12.809 1.00 85.69 74 PRO A O 1
ATOM 589 N N . LYS A 1 75 ? -3.224 -5.193 15.050 1.00 83.19 75 LYS A N 1
ATOM 590 C CA . LYS A 1 75 ? -1.776 -5.294 15.311 1.00 83.19 75 LYS A CA 1
ATOM 591 C C . LYS A 1 75 ? -1.149 -6.513 14.642 1.00 83.19 75 LYS A C 1
ATOM 593 O O . LYS A 1 75 ? -0.002 -6.458 14.212 1.00 83.19 75 LYS A O 1
ATOM 598 N N . GLU A 1 76 ? -1.905 -7.589 14.535 1.00 81.38 76 GLU A N 1
ATOM 599 C CA . GLU A 1 76 ? -1.529 -8.852 13.916 1.00 81.38 76 GLU A CA 1
ATOM 600 C C . GLU A 1 76 ? -1.353 -8.694 12.402 1.00 81.38 76 GLU A C 1
ATOM 602 O O . GLU A 1 76 ? -0.464 -9.301 11.815 1.00 81.38 76 GLU A O 1
ATOM 607 N N . VAL A 1 77 ? -2.156 -7.831 11.768 1.00 81.25 77 VAL A N 1
ATOM 608 C CA . VAL A 1 77 ? -1.993 -7.493 10.348 1.00 81.25 77 VAL A CA 1
ATOM 609 C C . VAL A 1 77 ? -0.733 -6.660 10.137 1.00 81.25 77 VAL A C 1
ATOM 611 O O . VAL A 1 77 ? 0.007 -6.887 9.185 1.00 81.25 77 VAL A O 1
ATOM 614 N N . VAL A 1 78 ? -0.445 -5.746 11.064 1.00 79.81 78 VAL A N 1
ATOM 615 C CA . VAL A 1 78 ? 0.755 -4.898 11.026 1.00 79.81 78 VAL A CA 1
ATOM 616 C C . VAL A 1 78 ? 2.057 -5.702 11.192 1.00 79.81 78 VAL A C 1
ATOM 618 O O . VAL A 1 78 ? 3.076 -5.311 10.631 1.00 79.81 78 VAL A O 1
ATOM 621 N N . HIS A 1 79 ? 2.036 -6.820 11.928 1.00 71.44 79 HIS A N 1
ATOM 622 C CA . HIS A 1 79 ? 3.236 -7.578 12.322 1.00 71.44 79 HIS A CA 1
ATOM 623 C C . HIS A 1 79 ? 3.349 -8.977 11.695 1.00 71.44 79 HIS A C 1
ATOM 625 O O . HIS A 1 79 ? 3.921 -9.873 12.314 1.00 71.44 79 HIS A O 1
ATOM 631 N N . GLY A 1 80 ? 2.851 -9.186 10.474 1.00 63.41 80 GLY A N 1
ATOM 632 C CA . GLY A 1 80 ? 3.168 -10.429 9.758 1.00 63.41 80 GLY A CA 1
ATOM 633 C C . GLY A 1 80 ? 2.159 -10.928 8.738 1.00 63.41 80 GLY A C 1
ATOM 634 O O . GLY A 1 80 ? 2.456 -11.922 8.080 1.00 63.41 80 GLY A O 1
ATOM 635 N N . ASN A 1 81 ? 1.005 -10.275 8.565 1.00 72.50 81 ASN A N 1
ATOM 636 C CA . ASN A 1 81 ? 0.045 -10.713 7.554 1.00 72.50 81 ASN A CA 1
ATOM 637 C C . ASN A 1 81 ? 0.138 -9.904 6.262 1.00 72.50 81 ASN A C 1
ATOM 639 O O . ASN A 1 81 ? 0.498 -8.725 6.234 1.00 72.50 81 ASN A O 1
ATOM 643 N N . TYR A 1 82 ? -0.261 -10.571 5.186 1.00 84.56 82 TYR A N 1
ATOM 644 C CA . TYR A 1 82 ? -0.509 -9.946 3.903 1.00 84.56 82 TYR A CA 1
ATOM 645 C C . TYR A 1 82 ? -1.872 -9.250 3.885 1.00 84.56 82 TYR A C 1
ATOM 647 O O . TYR A 1 82 ? -2.825 -9.673 4.544 1.00 84.56 82 TYR A O 1
ATOM 655 N N . LEU A 1 83 ? -1.962 -8.198 3.082 1.00 90.44 83 LEU A N 1
ATOM 656 C CA . LEU A 1 83 ? -3.217 -7.573 2.675 1.00 90.44 83 LEU A CA 1
ATOM 657 C C . LEU A 1 83 ? -3.329 -7.630 1.154 1.00 90.44 83 LEU A C 1
ATOM 659 O O . LEU A 1 83 ? -2.325 -7.774 0.460 1.00 90.44 83 LEU A O 1
ATOM 663 N N . MET A 1 84 ? -4.536 -7.482 0.627 1.00 91.75 84 MET A N 1
ATOM 664 C CA . MET A 1 84 ? -4.785 -7.428 -0.813 1.00 91.75 84 MET A CA 1
ATOM 665 C C . MET A 1 84 ? -5.351 -6.067 -1.197 1.00 91.75 84 MET A C 1
ATOM 667 O O . MET A 1 84 ? -6.230 -5.546 -0.505 1.00 91.75 84 MET A O 1
ATOM 671 N N . LEU A 1 85 ? -4.888 -5.498 -2.309 1.00 91.75 85 LEU A N 1
ATOM 672 C CA . LEU A 1 85 ? -5.594 -4.378 -2.925 1.00 91.75 85 LEU A CA 1
ATOM 673 C C . LEU A 1 85 ? -6.888 -4.855 -3.561 1.00 91.75 85 LEU A C 1
ATOM 675 O O . LEU A 1 85 ? -7.036 -5.994 -4.000 1.00 91.75 85 LEU A O 1
ATOM 679 N N . GLY A 1 86 ? -7.830 -3.938 -3.621 1.00 90.56 86 GLY A N 1
ATOM 680 C CA . GLY A 1 86 ? -9.070 -4.119 -4.334 1.00 90.56 86 GLY A CA 1
ATOM 681 C C . GLY A 1 86 ? -9.649 -2.784 -4.742 1.00 90.56 86 GLY A C 1
ATOM 682 O O . GLY A 1 86 ? -9.125 -1.717 -4.406 1.00 90.56 86 GLY A O 1
ATOM 683 N N . ILE A 1 87 ? -10.779 -2.874 -5.415 1.00 89.81 87 ILE A N 1
ATOM 684 C CA . ILE A 1 87 ? -11.722 -1.772 -5.556 1.00 89.81 87 ILE A CA 1
ATOM 685 C C . ILE A 1 87 ? -12.971 -2.118 -4.744 1.00 89.81 87 ILE A C 1
ATOM 687 O O . ILE A 1 87 ? -13.088 -3.200 -4.164 1.00 89.81 87 ILE A O 1
ATOM 691 N N . LYS A 1 88 ? -13.916 -1.186 -4.645 1.00 83.25 88 LYS A N 1
ATOM 692 C CA . LYS A 1 88 ? -15.130 -1.401 -3.853 1.00 83.25 88 LYS A CA 1
ATOM 693 C C . LYS A 1 88 ? -15.879 -2.662 -4.315 1.00 83.25 88 LYS A C 1
ATOM 695 O O . LYS A 1 88 ? -16.479 -2.662 -5.383 1.00 83.25 88 LYS A O 1
ATOM 700 N N . GLY A 1 89 ? -15.896 -3.691 -3.466 1.00 78.12 89 GLY A N 1
ATOM 701 C CA . GLY A 1 89 ? -16.606 -4.951 -3.713 1.00 78.12 89 GLY A CA 1
ATOM 702 C C . GLY A 1 89 ? -15.842 -5.988 -4.543 1.00 78.12 89 GLY A C 1
ATOM 703 O O . GLY A 1 89 ? -16.398 -7.051 -4.795 1.00 78.12 89 GLY A O 1
ATOM 704 N N . GLU A 1 90 ? -14.590 -5.725 -4.930 1.00 86.31 90 GLU A N 1
ATOM 705 C CA . GLU A 1 90 ? -13.793 -6.630 -5.766 1.00 86.31 90 GLU A CA 1
ATOM 706 C C . GLU A 1 90 ? -12.348 -6.730 -5.265 1.00 86.31 90 GLU A C 1
ATOM 708 O O . GLU A 1 90 ? -11.713 -5.726 -4.929 1.00 86.31 90 GLU A O 1
ATOM 713 N N . TRP A 1 91 ? -11.821 -7.954 -5.216 1.00 87.50 91 TRP A N 1
ATOM 714 C CA . TRP A 1 91 ? -10.433 -8.220 -4.841 1.00 87.50 91 TRP A CA 1
ATOM 715 C C . TRP A 1 91 ? -9.556 -8.356 -6.065 1.00 87.50 91 TRP A C 1
ATOM 717 O O . TRP A 1 91 ? -9.869 -9.105 -6.987 1.00 87.50 91 TRP 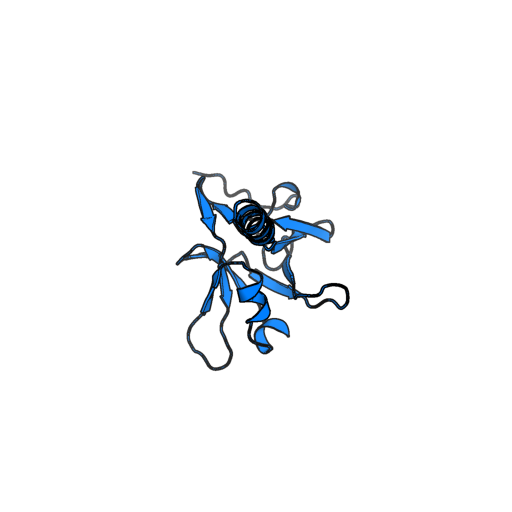A O 1
ATOM 727 N N . LEU A 1 92 ? -8.391 -7.725 -6.005 1.00 90.06 92 LEU A N 1
ATOM 728 C CA . LEU A 1 92 ? -7.338 -7.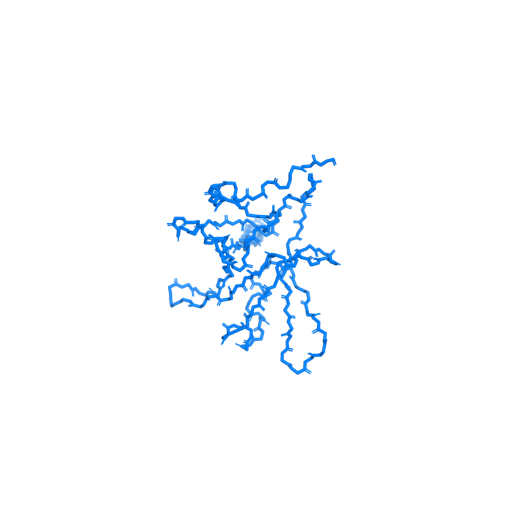956 -6.973 1.00 90.06 92 LEU A CA 1
ATOM 729 C C . LEU A 1 92 ? -6.376 -8.986 -6.374 1.00 90.06 92 LEU A C 1
ATOM 731 O O . LEU A 1 92 ? -5.439 -8.654 -5.648 1.00 90.06 92 LEU A O 1
ATOM 735 N N . MET A 1 93 ? -6.658 -10.264 -6.637 1.00 87.31 93 MET A N 1
ATOM 736 C CA . MET A 1 93 ? -5.998 -11.420 -6.004 1.00 87.31 93 MET A CA 1
ATOM 737 C C . MET A 1 93 ? -4.475 -11.468 -6.207 1.00 87.31 93 MET A C 1
ATOM 739 O O . MET A 1 93 ? -3.760 -12.072 -5.415 1.00 87.31 93 MET A O 1
ATOM 743 N N . ASN A 1 94 ? -3.980 -10.833 -7.266 1.00 89.38 94 ASN A N 1
ATOM 744 C CA . ASN A 1 94 ? -2.565 -10.713 -7.615 1.00 89.38 94 ASN A CA 1
ATOM 745 C C . ASN A 1 94 ? -1.909 -9.430 -7.076 1.00 89.38 94 ASN A C 1
ATOM 747 O O . ASN A 1 94 ? -0.738 -9.187 -7.345 1.00 89.38 94 ASN A O 1
ATOM 751 N N . CYS A 1 95 ? -2.630 -8.603 -6.319 1.00 91.50 95 CYS A N 1
ATOM 752 C CA . CYS A 1 95 ? -2.128 -7.360 -5.740 1.00 91.50 95 CYS A CA 1
ATOM 753 C C . CYS A 1 95 ? -1.922 -7.521 -4.230 1.00 91.50 95 CYS A C 1
ATOM 755 O O . CYS A 1 95 ? -2.553 -6.835 -3.419 1.00 91.50 95 CYS A O 1
ATOM 757 N N . VAL A 1 96 ? -1.059 -8.463 -3.845 1.00 91.88 96 VAL A N 1
ATOM 758 C CA . VAL A 1 96 ? -0.769 -8.760 -2.439 1.00 91.88 96 VAL A CA 1
ATOM 759 C C . VAL A 1 96 ? 0.333 -7.833 -1.931 1.00 91.88 96 VAL A C 1
ATOM 761 O O . VAL A 1 96 ? 1.394 -7.706 -2.537 1.00 91.88 96 VAL A O 1
ATOM 764 N N . GLY A 1 97 ? 0.086 -7.178 -0.803 1.00 91.50 97 GLY A N 1
ATOM 765 C CA . GLY A 1 97 ? 1.002 -6.251 -0.153 1.00 91.50 97 GLY A CA 1
ATOM 766 C C . GLY A 1 97 ? 1.284 -6.637 1.288 1.00 91.50 97 GLY A C 1
A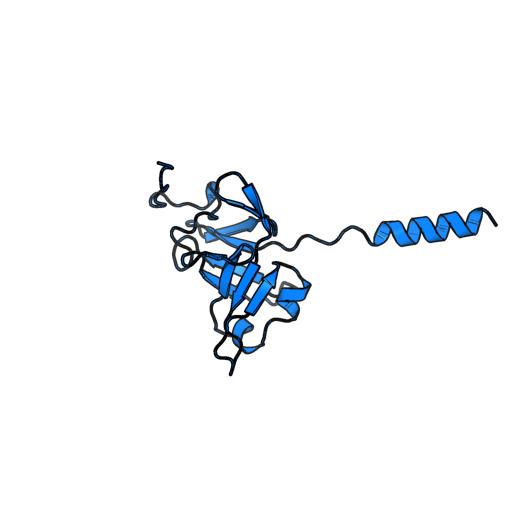TOM 767 O O . GLY A 1 97 ? 0.663 -7.533 1.859 1.00 91.50 97 GLY A O 1
ATOM 768 N N . GLN A 1 98 ? 2.236 -5.932 1.879 1.00 90.56 98 GLN A N 1
ATOM 769 C CA . GLN A 1 98 ? 2.642 -6.099 3.268 1.00 90.56 98 GLN A CA 1
ATOM 770 C C . GLN A 1 98 ? 2.666 -4.748 3.974 1.00 90.56 98 GLN A C 1
ATOM 772 O O . GLN A 1 98 ? 3.003 -3.717 3.379 1.00 90.56 98 GLN A O 1
ATOM 777 N N . VAL A 1 99 ? 2.326 -4.759 5.257 1.00 88.62 99 VAL A N 1
ATOM 778 C CA . VAL A 1 99 ? 2.482 -3.585 6.110 1.00 88.62 99 VAL A CA 1
ATOM 779 C C . VAL A 1 99 ? 3.939 -3.499 6.552 1.00 88.62 99 VAL A C 1
ATOM 781 O O . VAL A 1 99 ? 4.500 -4.454 7.078 1.00 88.62 99 VAL A O 1
ATOM 784 N N . VAL A 1 100 ? 4.566 -2.350 6.326 1.00 86.50 100 VAL A N 1
ATOM 785 C CA . VAL A 1 100 ? 5.945 -2.067 6.724 1.00 86.50 100 VAL A CA 1
ATOM 786 C C . VAL A 1 100 ? 5.931 -0.951 7.755 1.00 86.50 100 VAL A C 1
ATOM 788 O O . VAL A 1 100 ? 5.553 0.189 7.465 1.00 86.50 100 VAL A O 1
ATOM 791 N N . VAL A 1 101 ? 6.376 -1.280 8.963 1.00 82.56 101 VAL A N 1
ATOM 792 C CA . VAL A 1 101 ? 6.616 -0.314 10.035 1.00 82.56 101 VAL A CA 1
ATOM 793 C C . VAL A 1 101 ? 8.064 0.153 9.940 1.00 82.56 101 VAL A C 1
ATOM 795 O O . VAL A 1 101 ? 8.980 -0.655 9.806 1.00 82.56 101 VAL A O 1
ATOM 798 N N . SER A 1 102 ? 8.285 1.463 9.983 1.00 76.12 102 SER A N 1
ATOM 799 C CA . SER A 1 102 ? 9.623 2.052 9.959 1.00 76.12 102 SER A CA 1
ATOM 800 C C . SER A 1 102 ? 9.720 3.122 11.040 1.00 76.12 102 SER A C 1
ATOM 802 O O . SER A 1 102 ? 8.802 3.935 11.144 1.00 76.12 102 SER A O 1
ATOM 804 N N . PRO A 1 103 ? 10.830 3.186 11.796 1.00 75.38 103 PRO A N 1
ATOM 805 C CA . PRO A 1 103 ? 11.030 4.226 12.806 1.00 75.38 103 PRO A CA 1
ATOM 806 C C . PRO A 1 103 ? 11.081 5.640 12.203 1.00 75.38 103 PRO A C 1
ATOM 808 O O . PRO A 1 103 ? 10.859 6.615 12.911 1.00 75.38 103 PRO A O 1
ATOM 811 N N . ASN A 1 104 ? 11.325 5.757 10.893 1.00 75.19 104 ASN A N 1
ATOM 812 C CA . ASN A 1 104 ? 11.440 7.037 10.192 1.00 75.19 104 ASN A CA 1
ATOM 813 C C . ASN A 1 104 ? 10.086 7.620 9.753 1.00 75.19 104 ASN A C 1
ATOM 815 O O . ASN A 1 104 ? 10.048 8.716 9.197 1.00 75.19 104 ASN A O 1
ATOM 819 N N . TYR A 1 105 ? 8.979 6.895 9.944 1.00 67.56 105 TYR A N 1
ATOM 820 C CA . TYR A 1 105 ? 7.649 7.325 9.516 1.00 67.56 105 TYR A CA 1
ATOM 821 C C . TYR A 1 105 ? 6.660 7.255 10.676 1.00 67.56 105 TYR A C 1
ATOM 823 O O . TYR A 1 105 ? 6.584 6.264 11.391 1.00 67.56 105 TYR A O 1
ATOM 831 N N . HIS A 1 106 ? 5.846 8.302 10.823 1.00 71.12 106 HIS A N 1
ATOM 832 C CA . HIS A 1 106 ? 4.828 8.385 11.876 1.00 71.12 106 HIS A CA 1
ATOM 833 C C . HIS A 1 106 ? 3.680 7.376 11.721 1.00 71.12 106 HIS A C 1
ATOM 835 O O . HIS A 1 106 ? 2.884 7.212 12.640 1.00 71.12 106 HIS A O 1
ATOM 841 N N . TYR A 1 107 ? 3.549 6.745 10.555 1.00 74.69 107 TYR A N 1
ATOM 842 C CA . TYR A 1 107 ? 2.488 5.797 10.242 1.00 74.69 107 TYR A CA 1
ATOM 843 C C . TYR A 1 107 ? 3.048 4.610 9.451 1.00 74.69 107 TYR A C 1
ATOM 845 O O . TYR A 1 107 ? 4.018 4.778 8.701 1.00 74.69 107 TYR A O 1
ATOM 853 N N . PRO A 1 108 ? 2.446 3.415 9.600 1.00 80.12 108 PRO A N 1
ATOM 854 C CA . PRO A 1 108 ? 2.816 2.261 8.798 1.00 80.12 108 PRO A CA 1
ATOM 855 C C . PRO A 1 108 ? 2.586 2.544 7.313 1.00 80.12 108 PRO A C 1
ATOM 857 O O . PRO A 1 108 ? 1.667 3.271 6.923 1.00 80.12 108 PRO A O 1
ATOM 860 N N . LYS A 1 109 ? 3.431 1.946 6.478 1.00 85.44 109 LYS A N 1
ATOM 861 C CA . LYS A 1 109 ? 3.286 1.973 5.024 1.00 85.44 109 LYS A CA 1
ATOM 862 C C . LYS A 1 109 ? 2.726 0.653 4.545 1.00 85.44 109 LYS A C 1
ATOM 864 O O . LYS A 1 109 ? 3.023 -0.387 5.121 1.00 85.44 109 LYS A O 1
ATOM 869 N N . VAL A 1 110 ? 2.006 0.688 3.437 1.00 87.69 110 VAL A N 1
ATOM 870 C CA . VAL A 1 110 ? 1.683 -0.524 2.690 1.00 87.69 110 VAL A CA 1
ATOM 871 C C . VAL A 1 110 ? 2.586 -0.591 1.477 1.00 87.69 110 VAL A C 1
ATOM 873 O O . VAL A 1 110 ? 2.652 0.373 0.713 1.00 87.69 110 VAL A O 1
ATOM 876 N N . VAL A 1 111 ? 3.289 -1.710 1.331 1.00 90.50 111 VAL A N 1
ATOM 877 C CA . VAL A 1 111 ? 4.230 -1.947 0.238 1.00 90.50 111 VAL A CA 1
ATOM 878 C C . VAL A 1 111 ? 3.794 -3.172 -0.561 1.00 90.50 111 VAL A C 1
ATOM 880 O O . VAL A 1 111 ? 3.629 -4.252 0.004 1.00 90.50 111 VAL A O 1
ATOM 883 N N . PHE A 1 112 ? 3.655 -3.003 -1.870 1.00 91.69 112 PHE A N 1
ATOM 884 C CA . PHE A 1 112 ? 3.399 -4.052 -2.858 1.00 91.69 112 PHE A CA 1
ATOM 885 C C . PHE A 1 112 ? 4.697 -4.325 -3.615 1.00 91.69 112 PHE A C 1
ATOM 887 O O . PHE A 1 112 ? 5.274 -3.396 -4.170 1.00 91.69 112 PHE A O 1
ATOM 894 N N . ASP A 1 113 ? 5.208 -5.554 -3.604 1.00 90.31 113 ASP A N 1
ATOM 895 C CA . ASP A 1 113 ? 6.454 -5.887 -4.305 1.00 90.31 113 ASP A CA 1
ATOM 896 C C . ASP A 1 113 ? 6.124 -6.435 -5.697 1.00 90.31 113 ASP A C 1
ATOM 898 O O . ASP A 1 113 ? 5.631 -7.559 -5.833 1.00 90.31 113 ASP A O 1
ATOM 902 N N . ALA A 1 114 ? 6.380 -5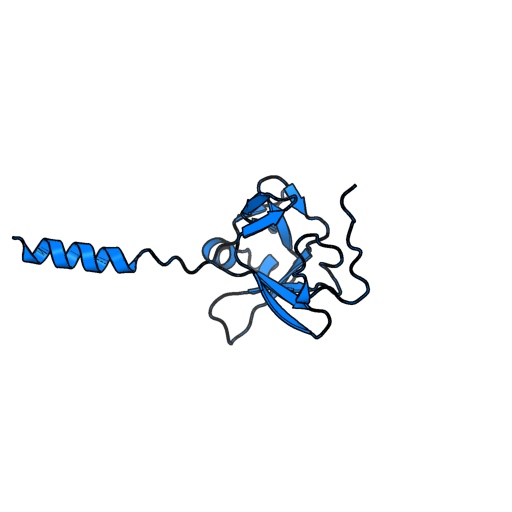.623 -6.728 1.00 89.62 114 ALA A N 1
ATOM 903 C CA . ALA A 1 114 ? 6.053 -5.943 -8.117 1.00 89.62 114 ALA A CA 1
ATOM 904 C C . ALA A 1 114 ? 6.824 -7.168 -8.637 1.00 89.62 114 ALA A C 1
ATOM 906 O O . ALA A 1 114 ? 6.351 -7.848 -9.546 1.00 89.62 114 ALA A O 1
ATOM 907 N N . GLY A 1 115 ? 7.992 -7.467 -8.057 1.00 85.19 115 GLY A N 1
ATOM 908 C CA . GLY A 1 115 ? 8.810 -8.626 -8.413 1.00 85.19 115 GLY A CA 1
ATOM 909 C C . GLY A 1 115 ? 8.506 -9.882 -7.593 1.00 85.19 115 GLY A C 1
ATOM 910 O O . GLY A 1 115 ? 9.124 -10.918 -7.834 1.00 85.19 115 GLY A O 1
ATOM 911 N N . LYS A 1 116 ? 7.603 -9.807 -6.605 1.00 85.75 116 LYS A N 1
ATOM 912 C CA . LYS A 1 116 ? 7.289 -10.928 -5.705 1.00 85.75 116 LYS A CA 1
ATOM 913 C C . LYS A 1 116 ? 5.787 -11.146 -5.561 1.00 85.75 116 LYS A C 1
ATOM 915 O O . LYS A 1 116 ? 5.185 -11.862 -6.350 1.00 85.75 116 LYS A O 1
ATOM 920 N N . ASN A 1 117 ? 5.184 -10.574 -4.522 1.00 83.94 117 ASN A N 1
ATOM 921 C CA . ASN A 1 117 ? 3.824 -10.887 -4.089 1.00 83.94 117 ASN A CA 1
ATOM 922 C C . ASN A 1 117 ? 2.745 -10.097 -4.841 1.00 83.94 117 ASN A C 1
ATOM 924 O O . ASN A 1 117 ? 1.590 -10.513 -4.843 1.00 83.94 117 ASN A O 1
ATOM 928 N N . ALA A 1 118 ? 3.113 -9.003 -5.506 1.00 88.31 118 ALA A N 1
ATOM 929 C CA . ALA A 1 118 ? 2.212 -8.229 -6.349 1.00 88.31 118 ALA A CA 1
ATOM 930 C C . ALA A 1 118 ? 2.491 -8.417 -7.851 1.00 88.31 118 ALA A C 1
ATOM 932 O O . ALA A 1 118 ? 2.079 -7.585 -8.660 1.00 88.31 118 ALA A O 1
ATOM 933 N N . TYR A 1 119 ? 3.225 -9.472 -8.230 1.00 85.44 119 TYR A N 1
ATOM 934 C CA . TYR A 1 119 ? 3.551 -9.751 -9.626 1.00 85.44 119 TYR A CA 1
ATOM 935 C C . TYR A 1 119 ? 2.280 -9.952 -10.464 1.00 85.44 119 TYR A C 1
ATOM 937 O O . TYR A 1 119 ? 1.363 -10.678 -10.082 1.00 85.44 119 TYR A O 1
ATOM 945 N N . GLY A 1 120 ? 2.227 -9.288 -11.621 1.00 84.19 120 GLY A N 1
ATOM 946 C CA . GLY A 1 120 ? 1.081 -9.332 -12.529 1.00 84.19 120 GLY A CA 1
ATOM 947 C C . GLY A 1 120 ? -0.136 -8.523 -12.071 1.00 84.19 120 GLY A C 1
ATOM 948 O O . GLY A 1 120 ? -1.151 -8.555 -12.762 1.00 84.19 120 GLY A O 1
ATOM 949 N N . CYS A 1 121 ? -0.070 -7.797 -10.948 1.00 89.12 121 CYS A N 1
ATOM 950 C CA . CYS A 1 121 ? -1.141 -6.884 -10.560 1.00 89.12 121 CYS A CA 1
ATOM 951 C C . CYS A 1 121 ? -1.372 -5.816 -11.651 1.00 89.12 121 CYS A C 1
ATOM 953 O O . CYS A 1 121 ? -0.415 -5.151 -12.057 1.00 89.12 121 CYS A O 1
ATOM 955 N N . PRO A 1 122 ? -2.623 -5.569 -12.088 1.00 87.62 122 PRO A N 1
ATOM 956 C CA . PRO A 1 122 ? -2.920 -4.587 -13.139 1.00 87.62 122 PRO A CA 1
ATOM 957 C C . PRO A 1 122 ? -2.627 -3.136 -12.723 1.00 87.62 122 PRO A C 1
ATOM 959 O O . PRO A 1 122 ? -2.647 -2.235 -13.555 1.00 87.62 122 PRO A O 1
ATOM 962 N N . LEU A 1 123 ? -2.363 -2.905 -11.434 1.00 88.62 123 LEU A N 1
ATOM 963 C CA . LEU A 1 123 ? -2.065 -1.595 -10.861 1.00 88.62 123 LEU A CA 1
ATOM 964 C C . LEU A 1 123 ? -0.562 -1.341 -10.657 1.00 88.62 123 LEU A C 1
ATOM 966 O O . LEU A 1 123 ? -0.210 -0.320 -10.063 1.00 88.62 123 LEU A O 1
ATOM 970 N N . ILE A 1 124 ? 0.323 -2.237 -11.119 1.00 88.69 124 ILE A N 1
ATOM 971 C CA . ILE A 1 124 ? 1.773 -1.987 -11.096 1.00 88.69 124 ILE A CA 1
ATOM 972 C C . ILE A 1 124 ? 2.068 -0.717 -11.919 1.00 88.69 124 ILE A C 1
ATOM 974 O O . ILE A 1 124 ? 1.666 -0.642 -13.085 1.00 88.69 124 ILE A O 1
ATOM 978 N N . PRO A 1 125 ? 2.791 0.277 -11.367 1.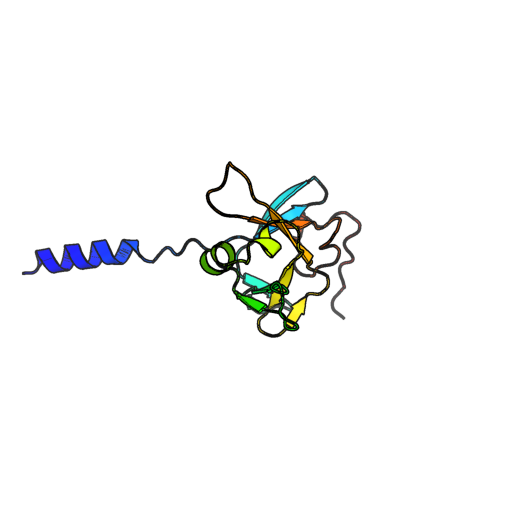00 86.44 125 PRO A N 1
ATOM 979 C CA . PRO A 1 125 ? 3.229 1.440 -12.132 1.00 86.44 125 PRO A CA 1
ATOM 980 C C . PRO A 1 125 ? 4.042 1.041 -13.367 1.00 86.44 125 PRO A C 1
ATOM 982 O O . PRO A 1 125 ? 4.876 0.138 -13.306 1.00 86.44 125 PRO A O 1
ATOM 985 N N . LYS A 1 126 ? 3.856 1.746 -14.489 1.00 82.69 126 LYS A N 1
ATOM 986 C CA . LYS A 1 126 ? 4.545 1.435 -15.759 1.00 82.69 126 LYS A CA 1
ATOM 987 C C . LYS A 1 126 ? 6.073 1.440 -15.634 1.00 82.69 126 LYS A C 1
ATOM 989 O O . LYS A 1 126 ? 6.740 0.650 -16.284 1.00 82.69 126 LYS A O 1
ATOM 994 N N . ASN A 1 127 ? 6.611 2.312 -14.789 1.00 80.06 127 ASN A N 1
ATOM 995 C CA . ASN A 1 127 ? 8.032 2.426 -14.456 1.00 80.06 127 ASN A CA 1
ATOM 996 C C . ASN A 1 127 ? 8.535 1.357 -13.466 1.00 80.06 127 ASN A C 1
ATOM 998 O O . ASN A 1 127 ? 9.729 1.309 -13.194 1.00 80.06 127 ASN A O 1
ATOM 1002 N N . CYS A 1 128 ? 7.653 0.503 -12.940 1.00 80.19 128 CYS A N 1
ATOM 1003 C CA . CYS A 1 128 ? 7.983 -0.542 -11.967 1.00 80.19 128 CYS A CA 1
ATOM 1004 C C . CYS A 1 128 ? 7.870 -1.965 -12.510 1.00 80.19 128 CYS A C 1
ATOM 1006 O O . CYS A 1 128 ? 8.357 -2.906 -11.876 1.00 80.19 128 CYS A O 1
ATOM 1008 N N . ALA A 1 129 ? 7.247 -2.116 -13.676 1.00 66.56 129 ALA A N 1
ATOM 1009 C CA . ALA A 1 129 ? 7.206 -3.345 -14.440 1.00 66.56 129 ALA A CA 1
ATOM 1010 C C . ALA A 1 129 ? 8.616 -3.689 -14.957 1.00 66.56 129 ALA A C 1
ATOM 1012 O O . ALA A 1 129 ? 9.143 -3.008 -15.832 1.00 66.56 129 ALA A O 1
ATOM 1013 N N . GLY A 1 130 ? 9.251 -4.729 -14.405 1.00 58.34 130 GLY A N 1
ATOM 1014 C CA . GLY A 1 130 ? 10.457 -5.308 -15.013 1.00 58.34 130 GLY A CA 1
ATOM 1015 C C . GLY A 1 130 ? 10.132 -5.944 -16.372 1.00 58.34 130 GLY A C 1
ATOM 1016 O O . GLY A 1 130 ? 8.963 -6.171 -16.678 1.00 58.34 130 GLY A O 1
ATOM 1017 N N . GLU A 1 131 ? 11.144 -6.302 -17.170 1.00 42.22 131 GLU A N 1
ATOM 1018 C CA . GLU A 1 131 ? 11.019 -6.893 -18.528 1.00 42.22 131 GLU A CA 1
ATOM 1019 C C . GLU A 1 131 ? 10.215 -8.218 -18.628 1.00 42.22 131 GLU A C 1
ATOM 1021 O O . GLU A 1 131 ? 10.157 -8.841 -19.682 1.00 42.22 131 GLU A O 1
ATOM 1026 N N . GLY A 1 132 ? 9.550 -8.654 -17.559 1.00 43.38 132 GLY A N 1
ATOM 1027 C CA . GLY A 1 132 ? 8.648 -9.805 -17.524 1.00 43.38 132 GLY A CA 1
ATOM 1028 C C . GLY A 1 132 ? 7.231 -9.483 -17.048 1.00 43.38 132 GLY A C 1
ATOM 1029 O O . GLY A 1 132 ? 6.489 -10.412 -16.730 1.00 43.38 132 GLY A O 1
ATOM 1030 N N . SER A 1 133 ? 6.830 -8.213 -16.935 1.00 40.50 133 SER A N 1
ATOM 1031 C CA . SER A 1 133 ? 5.426 -7.877 -16.692 1.00 40.50 133 SER A CA 1
ATOM 1032 C C . SER A 1 133 ? 4.618 -8.238 -17.928 1.00 40.50 133 SER A C 1
ATOM 1034 O O . SER A 1 133 ? 4.671 -7.547 -18.942 1.00 40.50 133 SER A O 1
ATOM 1036 N N . VAL A 1 134 ? 3.883 -9.347 -17.841 1.00 40.16 134 VAL A N 1
ATOM 1037 C CA . VAL A 1 134 ? 2.868 -9.712 -18.824 1.00 40.16 134 VAL A CA 1
ATOM 1038 C C . VAL A 1 134 ? 1.863 -8.569 -18.850 1.00 40.16 134 VAL A C 1
ATOM 1040 O O . VAL A 1 134 ? 0.995 -8.457 -17.987 1.00 40.16 134 VAL A O 1
ATOM 1043 N N . VAL A 1 135 ? 2.030 -7.681 -19.827 1.00 38.59 135 VAL A N 1
ATOM 1044 C CA . VAL A 1 135 ? 0.969 -6.810 -20.302 1.00 38.59 135 VAL A CA 1
ATOM 1045 C C . VAL A 1 135 ? -0.101 -7.781 -20.770 1.00 38.59 135 VAL A C 1
ATOM 1047 O O . VAL A 1 135 ? 0.035 -8.394 -21.828 1.00 38.59 135 VAL A O 1
ATOM 1050 N N . LEU A 1 136 ? -1.113 -8.014 -19.934 1.00 36.97 136 LEU A N 1
ATOM 1051 C CA . LEU A 1 136 ? -2.364 -8.578 -20.409 1.00 36.97 136 LEU A CA 1
ATOM 1052 C C . LEU A 1 136 ? -2.885 -7.549 -21.404 1.00 36.97 136 LEU A C 1
ATOM 1054 O O . LEU A 1 136 ? -3.423 -6.515 -21.022 1.00 36.97 136 LEU A O 1
ATOM 1058 N N . LEU A 1 137 ? -2.553 -7.783 -22.672 1.00 32.88 137 LEU A N 1
ATOM 1059 C CA . LEU A 1 137 ? -3.086 -7.045 -23.794 1.00 32.88 137 LEU A CA 1
ATOM 1060 C C . LEU A 1 137 ? -4.604 -7.161 -23.688 1.00 32.88 137 LEU A C 1
ATOM 1062 O O . LEU A 1 137 ? -5.134 -8.274 -23.650 1.00 32.88 137 LEU A O 1
ATOM 1066 N N . ASP A 1 138 ? -5.255 -6.006 -23.581 1.00 32.34 138 ASP A N 1
ATOM 1067 C CA . ASP A 1 138 ? -6.691 -5.864 -23.764 1.00 32.34 138 ASP A CA 1
ATOM 1068 C C . ASP A 1 138 ? -7.082 -6.598 -25.061 1.00 32.34 138 ASP A C 1
ATOM 1070 O O . ASP A 1 138 ? -6.560 -6.281 -26.135 1.00 32.34 138 ASP A O 1
ATOM 1074 N N . TYR A 1 139 ? -7.950 -7.606 -24.941 1.00 32.91 139 TYR A N 1
ATOM 1075 C CA . TYR A 1 139 ? -8.678 -8.213 -26.060 1.00 32.91 139 TYR A CA 1
ATOM 1076 C C . TYR A 1 139 ? -10.050 -7.555 -26.185 1.00 32.91 139 TYR A C 1
ATOM 1078 O O . TYR A 1 139 ? -10.704 -7.369 -25.132 1.00 32.91 139 TYR A O 1
#

Sequence (139 aa):
MKRIFVFIVVLLSGITHAQQFKIFWRCADTHLEAIESQASLNGKLSDLYINYAPPGNKGFNFSPVSKKSLVELPKEVVHGNYLMLGIKGEWLMNCVGQVVVSPNYHYPKVVFDAGKNAYGCPLIPKNCAGEGSVVLLDY

Secondary structure (DSSP, 8-state):
-HHHHHHHHHHHHTT-------EEEE-TTS-EEEE-SEEEETTEEEEEEEEE--TT-SSPEEEESSHHHHHTS-HHHHTT-EEEEEETTEEEEEEEEEEE--TTSSSPEEEEETTTTTTT-TTS-TTT--TT-------

Organism: NCBI:txid45073

Radius of gyration: 18.15 Å; chains: 1; bounding box: 34×58×41 Å